Protein AF-A0A7D4BNM4-F1 (afdb_monomer)

pLDDT: mean 73.95, std 8.39, range [52.91, 86.12]

InterPro domains:
  IPR007829 TM2 domain [PF05154] (24-69)

Organism: NCBI:txid1380685

Structure (mmCIF, N/CA/C/O backbone):
data_AF-A0A7D4BNM4-F1
#
_entry.id   AF-A0A7D4BNM4-F1
#
loop_
_atom_site.group_PDB
_atom_site.id
_atom_site.type_symbol
_atom_site.label_atom_id
_atom_site.label_alt_id
_atom_site.label_comp_id
_atom_site.label_asym_id
_atom_site.label_entity_id
_atom_site.label_seq_id
_atom_site.pdbx_PDB_ins_code
_atom_site.Cartn_x
_atom_site.Cartn_y
_atom_site.Cartn_z
_atom_site.occupancy
_atom_site.B_iso_or_equiv
_atom_site.auth_seq_id
_atom_site.auth_comp_id
_atom_site.auth_asym_id
_atom_site.auth_atom_id
_atom_site.pdbx_PDB_model_num
ATOM 1 N N . MET A 1 1 ? -39.035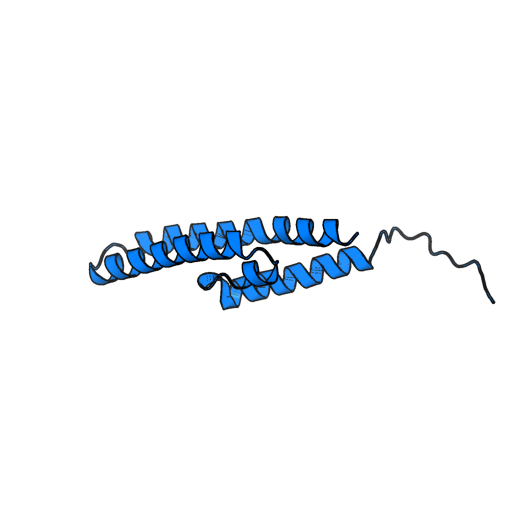 4.495 36.001 1.00 54.88 1 MET A N 1
ATOM 2 C CA . MET A 1 1 ? -38.312 3.208 35.966 1.00 54.88 1 MET A CA 1
ATOM 3 C C . MET A 1 1 ? -39.167 2.248 35.168 1.00 54.88 1 MET A C 1
ATOM 5 O O . MET A 1 1 ? -40.141 1.749 35.707 1.00 54.88 1 MET A O 1
ATOM 9 N N . ASP A 1 2 ? -38.846 2.067 33.890 1.00 52.91 2 ASP A N 1
ATOM 10 C CA . ASP A 1 2 ? -39.454 1.037 33.048 1.00 52.91 2 ASP A CA 1
ATOM 11 C C . ASP A 1 2 ? -38.335 0.099 32.581 1.00 52.91 2 ASP A C 1
ATOM 13 O O . ASP A 1 2 ? -37.377 0.517 31.932 1.00 52.91 2 ASP A O 1
ATOM 17 N N . LYS A 1 3 ? -38.427 -1.149 33.039 1.00 63.91 3 LYS A N 1
ATOM 18 C CA . LYS A 1 3 ? -37.677 -2.305 32.561 1.00 63.91 3 LYS A CA 1
ATOM 19 C C . LYS A 1 3 ? -38.681 -3.089 31.716 1.00 63.91 3 LYS A C 1
ATOM 21 O O . LYS A 1 3 ? -39.624 -3.582 32.324 1.00 63.91 3 LYS A O 1
ATOM 26 N N . SER A 1 4 ? -38.488 -3.245 30.400 1.00 60.41 4 SER A N 1
ATOM 27 C CA . SER A 1 4 ? -38.873 -4.472 29.648 1.00 60.41 4 SER A CA 1
ATOM 28 C C . SER A 1 4 ? -38.973 -4.347 28.122 1.00 60.41 4 SER A C 1
ATOM 30 O O . SER A 1 4 ? -39.178 -5.374 27.482 1.00 60.41 4 SER A O 1
ATOM 32 N N . GLN A 1 5 ? -38.784 -3.188 27.485 1.00 54.28 5 GLN A N 1
ATOM 33 C CA . GLN A 1 5 ? -38.820 -3.156 26.013 1.00 54.28 5 GLN A CA 1
ATOM 34 C C . GLN A 1 5 ? -37.459 -3.501 25.401 1.00 54.28 5 GLN A C 1
ATOM 36 O O . GLN A 1 5 ? -36.710 -2.644 24.940 1.00 54.28 5 GLN A O 1
ATOM 41 N N . SER A 1 6 ? -37.150 -4.795 25.440 1.00 64.25 6 SER A N 1
ATOM 42 C CA . SER A 1 6 ? -36.132 -5.444 24.619 1.00 64.25 6 SER A CA 1
ATOM 43 C C . SER A 1 6 ? -36.662 -5.565 23.186 1.00 64.25 6 SER A C 1
ATOM 45 O O . SER A 1 6 ? -37.660 -6.260 22.987 1.00 64.25 6 SER A O 1
ATOM 47 N N . PRO A 1 7 ? -36.037 -4.942 22.172 1.00 56.22 7 PRO A N 1
ATOM 48 C CA . PRO A 1 7 ? -36.321 -5.288 20.791 1.00 56.22 7 PRO A CA 1
ATOM 49 C C . PRO A 1 7 ? -35.627 -6.618 20.480 1.00 56.22 7 PRO A C 1
ATOM 51 O O . PRO A 1 7 ? -34.400 -6.694 20.448 1.00 56.22 7 PRO A O 1
ATOM 54 N N . GLU A 1 8 ? -36.414 -7.667 20.256 1.00 64.00 8 GLU A N 1
ATOM 55 C CA . GLU A 1 8 ? -35.993 -8.828 19.472 1.00 64.00 8 GLU A CA 1
ATOM 56 C C . GLU A 1 8 ? -35.779 -8.405 18.009 1.00 64.00 8 GLU A C 1
ATOM 58 O O . GLU A 1 8 ? -36.622 -8.625 17.142 1.00 64.00 8 GLU A O 1
ATOM 63 N N . ASP A 1 9 ? -34.651 -7.770 17.711 1.00 59.66 9 ASP A N 1
ATOM 64 C CA . ASP A 1 9 ? -34.169 -7.650 16.342 1.00 59.66 9 ASP A CA 1
ATOM 65 C C . ASP A 1 9 ? -32.759 -8.218 16.241 1.00 59.66 9 ASP A C 1
ATOM 67 O O . ASP A 1 9 ? -32.000 -8.256 17.205 1.00 59.66 9 ASP A O 1
ATOM 71 N N . GLY A 1 10 ? -32.394 -8.716 15.066 1.00 57.78 10 GLY A N 1
ATOM 72 C CA . GLY A 1 10 ? -31.087 -9.316 14.801 1.00 57.78 10 GLY A CA 1
ATOM 73 C C . GLY A 1 10 ? -29.892 -8.351 14.895 1.00 57.78 10 GLY A C 1
ATOM 74 O O . GLY A 1 10 ? -28.906 -8.566 14.194 1.00 57.78 10 GLY A O 1
ATOM 75 N N . ARG A 1 11 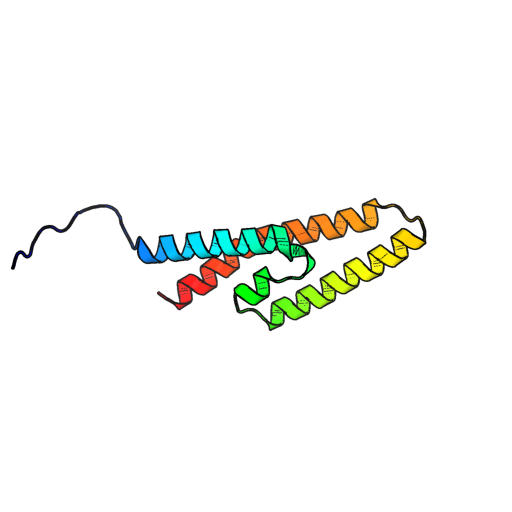? -29.939 -7.291 15.717 1.00 57.31 11 ARG A N 1
ATOM 76 C CA . ARG A 1 11 ? -28.827 -6.369 15.988 1.00 57.31 11 ARG A CA 1
ATOM 77 C C . ARG A 1 11 ? -27.836 -6.967 16.993 1.00 57.31 11 ARG A C 1
ATOM 79 O O . ARG A 1 11 ? -27.698 -6.492 18.116 1.00 57.31 11 ARG A O 1
ATOM 86 N N . PHE A 1 12 ? -27.054 -7.953 16.564 1.00 54.75 12 PHE A N 1
ATOM 87 C CA . PHE A 1 12 ? -25.713 -8.136 17.135 1.00 54.75 12 PHE A CA 1
ATOM 88 C C . PHE A 1 12 ? -24.743 -7.112 16.506 1.00 54.75 12 PHE A C 1
ATOM 90 O O . PHE A 1 12 ? -24.916 -6.702 15.363 1.00 54.75 12 PHE A O 1
ATOM 97 N N . PRO A 1 13 ? -23.697 -6.699 17.237 1.00 58.97 13 PRO A N 1
ATOM 98 C CA . PRO A 1 13 ? -23.532 -5.360 17.805 1.00 58.97 13 PRO A CA 1
ATOM 99 C C . PRO A 1 13 ? -23.376 -4.260 16.735 1.00 58.97 13 PRO A C 1
ATOM 101 O O . PRO A 1 13 ? -22.303 -4.101 16.145 1.00 58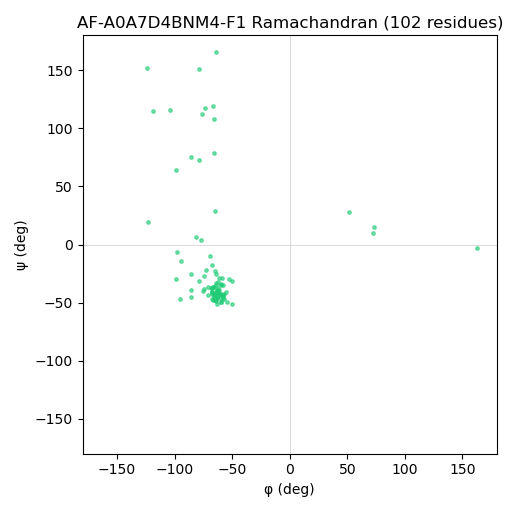.97 13 PRO A O 1
ATOM 104 N N . ALA A 1 14 ? -24.410 -3.428 16.560 1.00 65.25 14 ALA A N 1
ATOM 105 C CA . ALA A 1 14 ? -24.379 -2.269 15.658 1.00 65.25 14 ALA A CA 1
ATOM 106 C C . ALA A 1 14 ? -23.146 -1.371 15.881 1.00 65.25 14 ALA A C 1
ATOM 108 O O . ALA A 1 14 ? -22.609 -0.815 14.932 1.00 65.25 14 ALA A O 1
ATOM 109 N N . THR A 1 15 ? -22.642 -1.290 17.114 1.00 72.81 15 THR A N 1
ATOM 110 C CA . THR A 1 15 ? -21.452 -0.508 17.477 1.00 72.81 15 THR A CA 1
ATOM 111 C C . THR A 1 15 ? -20.154 -1.069 16.881 1.00 72.81 15 THR A C 1
ATOM 113 O O . THR A 1 15 ? -19.318 -0.306 16.393 1.00 72.81 15 THR A O 1
ATOM 116 N N . ALA A 1 16 ? -19.979 -2.394 16.862 1.00 70.44 16 ALA A N 1
ATOM 117 C CA . ALA A 1 16 ? -18.797 -3.033 16.282 1.00 70.44 16 ALA A CA 1
ATOM 118 C C . ALA A 1 16 ? -18.840 -3.004 14.746 1.00 70.44 16 ALA A C 1
ATOM 120 O O . ALA A 1 16 ? -17.818 -2.773 14.096 1.00 70.44 16 ALA A O 1
ATOM 121 N N . GLU A 1 17 ? -20.028 -3.192 14.163 1.00 76.94 17 GLU A N 1
ATOM 122 C CA . GLU A 1 17 ? -20.235 -3.109 12.716 1.00 76.94 17 GLU A CA 1
ATOM 123 C C . GLU A 1 17 ? -20.039 -1.672 12.195 1.00 76.94 17 GLU A C 1
ATOM 125 O O . GLU A 1 17 ? -19.359 -1.460 11.187 1.00 76.94 17 GLU A O 1
ATOM 130 N N . GLN A 1 18 ? -20.561 -0.670 12.912 1.00 80.00 18 GLN A N 1
ATOM 131 C CA . GLN A 1 18 ? -20.348 0.751 12.615 1.00 80.00 18 GLN A CA 1
ATOM 132 C C . GLN A 1 18 ? -18.857 1.106 12.654 1.00 80.00 18 GLN A C 1
ATOM 134 O O . GLN A 1 18 ? -18.328 1.626 11.669 1.00 80.00 18 GLN A O 1
ATOM 139 N N . GLY A 1 19 ? -18.149 0.719 13.722 1.00 78.50 19 GLY A N 1
ATOM 140 C CA . GLY A 1 19 ? -16.709 0.957 13.845 1.00 78.50 19 GLY A CA 1
ATOM 141 C C . GLY A 1 19 ? -15.877 0.262 12.759 1.00 78.50 19 GLY A C 1
ATOM 142 O O . GLY A 1 19 ? -14.858 0.796 12.318 1.00 78.50 19 GLY A O 1
ATOM 143 N N . TYR A 1 20 ? -16.309 -0.908 12.279 1.00 84.12 20 TYR A N 1
ATOM 144 C CA . TYR A 1 20 ? -15.688 -1.583 11.138 1.00 84.12 20 TYR A CA 1
ATOM 145 C C . TYR A 1 20 ? -15.877 -0.800 9.832 1.00 84.12 20 TYR A C 1
ATOM 147 O O . TYR A 1 20 ? -14.908 -0.575 9.100 1.00 84.12 20 TYR A O 1
ATOM 155 N N . ARG A 1 21 ? -17.105 -0.349 9.548 1.00 82.62 21 ARG A N 1
ATOM 156 C CA . ARG A 1 21 ? -17.439 0.389 8.320 1.00 82.62 21 ARG A CA 1
ATOM 157 C C . ARG A 1 21 ? -16.709 1.728 8.247 1.00 82.62 21 ARG A C 1
ATOM 159 O O . ARG A 1 21 ? -16.106 2.022 7.221 1.00 82.62 21 ARG A O 1
ATOM 166 N N . GLU A 1 22 ? -16.689 2.510 9.321 1.00 84.69 22 GLU A N 1
ATOM 167 C CA . GLU A 1 22 ? -16.000 3.812 9.359 1.00 84.69 22 GLU A CA 1
ATOM 168 C C . GLU A 1 22 ? -14.493 3.690 9.087 1.00 84.69 22 GLU A C 1
ATOM 170 O O . GLU A 1 22 ? -13.919 4.452 8.301 1.00 84.69 22 GLU A O 1
ATOM 175 N N . ARG A 1 23 ? -13.850 2.676 9.680 1.00 82.75 23 ARG A N 1
ATOM 176 C CA . ARG A 1 23 ? -12.425 2.389 9.465 1.00 82.75 23 ARG A CA 1
ATOM 177 C C . ARG A 1 23 ? -12.141 1.930 8.040 1.00 82.75 23 ARG A C 1
ATOM 179 O O . ARG A 1 23 ? -11.100 2.293 7.501 1.00 82.75 23 ARG A O 1
ATOM 186 N N . LEU A 1 24 ? -13.045 1.161 7.426 1.00 85.75 24 LEU A N 1
ATOM 187 C CA . LEU A 1 24 ? -12.939 0.784 6.014 1.00 85.75 24 LEU A CA 1
ATOM 188 C C . LEU A 1 24 ? -13.006 2.009 5.107 1.00 85.75 24 LEU A C 1
ATOM 190 O O . LEU A 1 24 ? -12.120 2.180 4.275 1.00 85.75 24 LEU A O 1
ATOM 194 N N . TRP A 1 25 ? -14.019 2.861 5.276 1.00 84.62 25 TRP A N 1
ATOM 195 C CA . TRP A 1 25 ? -14.174 4.071 4.465 1.00 84.62 25 TRP A CA 1
ATOM 196 C C . TRP A 1 25 ? -12.963 4.989 4.594 1.00 84.62 25 TRP A C 1
ATOM 198 O O . TRP A 1 25 ? -12.432 5.451 3.588 1.00 84.62 25 TRP A O 1
ATOM 208 N N . THR A 1 26 ? -12.467 5.171 5.818 1.00 85.25 26 THR A N 1
ATOM 209 C CA . THR A 1 26 ? -11.256 5.956 6.074 1.00 85.25 26 THR A CA 1
ATOM 210 C C . THR A 1 26 ? -10.032 5.313 5.419 1.00 85.25 26 THR A C 1
ATOM 212 O O . THR A 1 26 ? -9.295 5.990 4.710 1.00 85.25 26 THR A O 1
ATOM 215 N N . ALA A 1 27 ? -9.828 4.000 5.570 1.00 84.81 27 ALA A N 1
ATOM 216 C CA . ALA A 1 27 ? -8.692 3.301 4.969 1.00 84.81 27 ALA A CA 1
ATOM 217 C C . ALA A 1 27 ? -8.719 3.334 3.432 1.00 84.81 27 ALA A C 1
ATOM 219 O O . ALA A 1 27 ? -7.679 3.572 2.822 1.00 84.81 27 ALA A O 1
ATOM 220 N N . TYR A 1 28 ? -9.887 3.148 2.806 1.00 83.88 28 TYR A N 1
ATOM 221 C CA . TYR A 1 28 ? -10.047 3.266 1.354 1.00 83.88 28 TYR A CA 1
ATOM 222 C C . TYR A 1 28 ? -9.889 4.709 0.870 1.00 83.88 28 TYR A C 1
ATOM 224 O O . TYR A 1 28 ? -9.262 4.928 -0.164 1.00 83.88 28 TYR A O 1
ATOM 232 N N . GLY A 1 29 ? -10.374 5.693 1.632 1.00 85.12 29 GLY A N 1
ATOM 233 C CA . GLY A 1 29 ? -10.127 7.109 1.363 1.00 85.12 29 GLY A CA 1
ATOM 234 C C . GLY A 1 29 ? -8.632 7.432 1.388 1.00 85.12 29 GLY A C 1
ATOM 235 O O . GLY A 1 29 ? -8.093 7.972 0.425 1.00 85.12 29 GLY A O 1
ATOM 236 N N . LEU A 1 30 ? -7.919 7.012 2.436 1.00 83.12 30 LEU A N 1
ATOM 237 C CA . LEU A 1 30 ? -6.467 7.188 2.529 1.00 83.12 30 LEU A CA 1
ATOM 238 C C . LEU A 1 30 ? -5.711 6.406 1.447 1.00 83.12 30 LEU A C 1
ATOM 240 O O . LEU A 1 30 ? -4.664 6.859 0.997 1.00 83.12 30 LEU A O 1
ATOM 244 N N . TRP A 1 31 ? -6.206 5.243 1.027 1.00 82.94 31 TRP A N 1
ATOM 245 C CA . TRP A 1 31 ? -5.606 4.462 -0.054 1.00 82.94 31 TRP A CA 1
ATOM 246 C C . TRP A 1 31 ? -5.804 5.117 -1.428 1.00 82.94 31 TRP A C 1
ATOM 248 O O . TRP A 1 31 ? -4.880 5.112 -2.235 1.00 82.94 31 TRP A O 1
ATOM 258 N N . LEU A 1 32 ? -6.950 5.746 -1.693 1.00 81.00 32 LEU A N 1
ATOM 259 C CA . LEU A 1 32 ? -7.181 6.434 -2.965 1.00 81.00 32 LEU A CA 1
ATOM 260 C C . LEU A 1 32 ? -6.346 7.721 -3.077 1.00 81.00 32 LEU A C 1
ATOM 262 O O . LEU A 1 32 ? -5.743 7.975 -4.115 1.00 81.00 32 LEU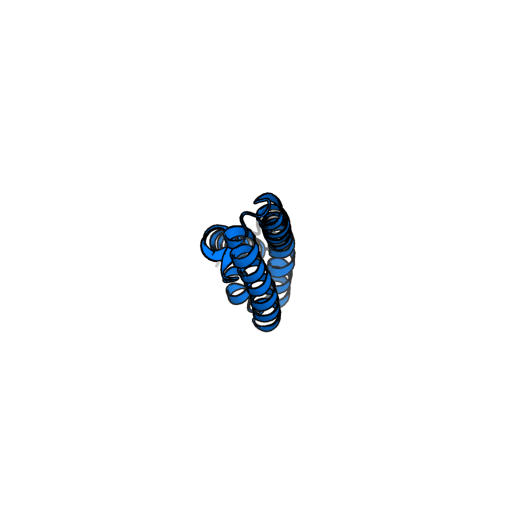 A O 1
ATOM 266 N N . PHE A 1 33 ? -6.281 8.516 -2.004 1.00 77.44 33 PHE A N 1
ATOM 267 C CA . PHE A 1 33 ? -5.585 9.810 -2.007 1.00 77.44 33 PHE A CA 1
ATOM 268 C C . PHE A 1 33 ? -4.082 9.698 -1.714 1.00 77.44 33 PHE A C 1
ATOM 270 O O . PHE A 1 33 ? -3.278 10.398 -2.322 1.00 77.44 33 PHE A O 1
ATOM 277 N N . LEU A 1 34 ? -3.692 8.819 -0.787 1.00 72.19 34 LEU A N 1
ATOM 278 C CA . LEU A 1 34 ? -2.322 8.666 -0.279 1.00 72.19 34 LEU A CA 1
ATOM 279 C C . LEU A 1 34 ? -1.784 7.231 -0.461 1.00 72.19 34 LEU A C 1
ATOM 281 O O . LEU A 1 34 ? -0.816 6.835 0.197 1.00 72.19 34 LEU A O 1
ATOM 285 N N . GLY A 1 35 ? -2.388 6.436 -1.352 1.00 66.50 35 GLY A N 1
ATOM 286 C CA . GLY A 1 35 ? -2.001 5.044 -1.621 1.00 66.50 35 GLY A CA 1
ATOM 287 C C . GLY A 1 35 ? -0.536 4.884 -1.999 1.00 66.50 35 GLY A C 1
ATOM 288 O O . GLY A 1 35 ? 0.137 4.005 -1.471 1.00 66.50 35 GLY A O 1
ATOM 289 N N . SER A 1 36 ? -0.010 5.803 -2.809 1.00 61.56 36 SER A N 1
ATOM 290 C CA . SER A 1 36 ? 1.399 5.840 -3.219 1.00 61.56 36 SER A CA 1
ATOM 291 C C . SER A 1 36 ? 2.368 6.074 -2.052 1.00 61.56 36 SER A C 1
ATOM 293 O O . SER A 1 36 ? 3.522 5.669 -2.126 1.00 61.56 36 SER A O 1
ATOM 295 N N . PHE A 1 37 ? 1.903 6.718 -0.975 1.00 65.50 37 PHE A N 1
ATOM 296 C CA . PHE A 1 37 ? 2.692 7.060 0.214 1.00 65.50 37 PHE A CA 1
ATOM 297 C C . PHE A 1 37 ? 2.521 6.059 1.371 1.00 65.50 37 PHE A C 1
ATOM 299 O O . PHE A 1 37 ? 3.204 6.172 2.387 1.00 65.50 37 PHE A O 1
ATOM 306 N N . GLY A 1 38 ? 1.612 5.082 1.262 1.00 67.50 38 GLY A N 1
ATOM 307 C CA . GLY A 1 38 ? 1.396 4.068 2.304 1.00 67.50 38 GLY A CA 1
ATOM 308 C C . GLY A 1 38 ? 0.667 4.566 3.565 1.00 67.50 38 GLY A C 1
ATOM 309 O O . GLY A 1 38 ? 0.656 3.868 4.580 1.00 67.50 38 GLY A O 1
ATOM 310 N N . ALA A 1 39 ? 0.016 5.736 3.526 1.00 69.69 39 ALA A N 1
ATOM 311 C CA . ALA A 1 39 ? -0.628 6.358 4.698 1.00 69.69 39 ALA A CA 1
ATOM 312 C C . ALA A 1 39 ? -1.724 5.501 5.343 1.00 69.69 39 ALA A C 1
ATOM 314 O O . ALA A 1 39 ? -1.875 5.472 6.564 1.00 69.69 39 ALA A O 1
ATOM 315 N N . HIS A 1 40 ? -2.456 4.747 4.525 1.00 73.50 40 HIS A N 1
ATOM 316 C CA . HIS A 1 40 ? -3.498 3.840 4.992 1.00 73.50 40 HIS A CA 1
ATOM 317 C C . HIS A 1 40 ? -2.945 2.741 5.928 1.00 73.50 40 HIS A C 1
ATOM 319 O O . HIS A 1 40 ? -3.646 2.307 6.839 1.00 73.50 40 HIS A O 1
ATOM 325 N N . ARG A 1 41 ? -1.674 2.327 5.781 1.00 73.00 41 ARG A N 1
ATOM 326 C CA . ARG A 1 41 ? -1.021 1.338 6.666 1.00 73.00 41 ARG A CA 1
ATOM 327 C C . ARG A 1 41 ? -0.550 1.940 7.990 1.00 73.00 41 ARG A C 1
ATOM 329 O O . ARG A 1 41 ? -0.592 1.250 9.011 1.00 73.00 41 ARG A O 1
ATOM 336 N N . PHE A 1 42 ? -0.159 3.216 7.989 1.00 72.94 42 PHE A N 1
ATOM 337 C CA . PHE A 1 42 ? 0.145 3.968 9.212 1.00 72.94 42 PHE A CA 1
ATOM 338 C C . PHE A 1 42 ? -1.117 4.197 10.052 1.00 72.94 42 PHE A C 1
ATOM 340 O O . PHE A 1 42 ? -1.092 3.973 11.261 1.00 72.94 42 PHE A O 1
ATOM 347 N N . TYR A 1 43 ? -2.244 4.521 9.407 1.00 73.50 43 TYR A N 1
ATOM 348 C CA . TYR A 1 43 ? -3.547 4.672 10.069 1.00 73.50 43 TYR A CA 1
ATOM 349 C C . TYR A 1 43 ? -4.011 3.388 10.777 1.00 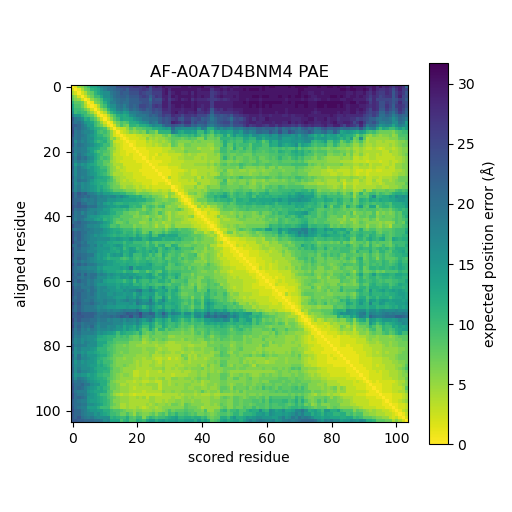73.50 43 TYR A C 1
ATOM 351 O O . TYR A 1 43 ? -4.598 3.429 11.855 1.00 73.50 43 TYR A O 1
ATOM 359 N N . LEU A 1 44 ? -3.690 2.224 10.209 1.00 71.75 44 LEU A N 1
ATOM 360 C CA . LEU A 1 44 ? -4.028 0.916 10.779 1.00 71.75 44 LEU A CA 1
ATOM 361 C C . LEU A 1 44 ? -3.052 0.453 11.883 1.00 71.75 44 LEU A C 1
ATOM 363 O O . LEU A 1 44 ? -3.141 -0.686 12.342 1.00 71.75 44 LEU A O 1
ATOM 367 N N . GLY A 1 45 ? -2.109 1.304 12.307 1.00 68.00 45 GLY A N 1
ATOM 368 C CA . GLY A 1 45 ? -1.161 1.018 13.389 1.00 68.00 45 GLY A CA 1
ATOM 369 C C . GLY A 1 45 ? -0.068 0.009 13.025 1.00 68.00 45 GLY A C 1
ATOM 370 O O . GLY A 1 45 ? 0.677 -0.438 13.896 1.00 68.00 45 GLY A O 1
ATOM 371 N N . LYS A 1 46 ? 0.064 -0.361 11.746 1.00 70.00 46 LYS A N 1
ATOM 372 C CA . LYS A 1 46 ? 1.043 -1.351 11.284 1.00 70.00 46 LYS A CA 1
ATOM 373 C C . LYS A 1 46 ? 2.296 -0.697 10.698 1.00 70.00 46 LYS A C 1
ATOM 375 O O . LYS A 1 46 ? 2.616 -0.879 9.523 1.00 70.00 46 LYS A O 1
ATOM 380 N N . TRP A 1 47 ? 3.026 0.025 11.543 1.00 63.88 47 TRP A N 1
ATOM 381 C CA . TRP A 1 47 ? 4.209 0.811 11.171 1.00 63.88 47 TRP A CA 1
ATOM 382 C C . TRP A 1 47 ? 5.314 -0.023 10.508 1.00 63.88 47 TRP A C 1
ATOM 384 O O . TRP A 1 47 ? 5.814 0.364 9.458 1.00 63.88 47 TRP A O 1
ATOM 394 N N . VAL A 1 48 ? 5.633 -1.210 11.038 1.00 69.75 48 VAL A N 1
ATOM 395 C CA . VAL A 1 48 ? 6.692 -2.085 10.488 1.00 69.75 48 VAL A CA 1
ATOM 396 C C . VAL A 1 48 ? 6.350 -2.572 9.078 1.00 69.75 48 VAL A C 1
ATOM 398 O O . VA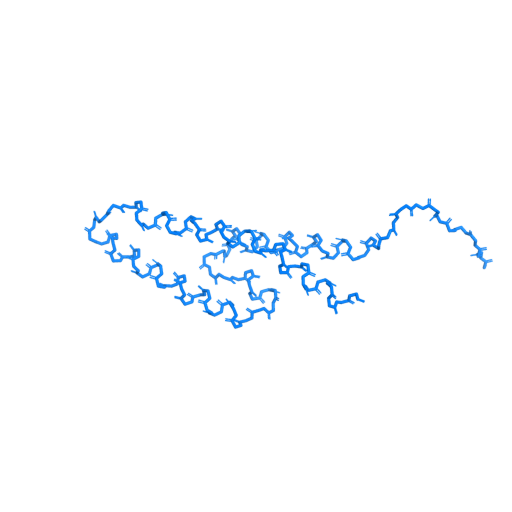L A 1 48 ? 7.148 -2.442 8.154 1.00 69.75 48 VAL A O 1
ATOM 401 N N . THR A 1 49 ? 5.132 -3.079 8.871 1.00 69.19 49 THR A N 1
ATOM 402 C CA . THR A 1 49 ? 4.699 -3.511 7.532 1.00 69.19 49 THR A CA 1
ATOM 403 C C . THR A 1 49 ? 4.430 -2.335 6.596 1.00 69.19 49 THR A C 1
ATOM 405 O O . THR A 1 49 ? 4.434 -2.525 5.384 1.00 69.19 49 THR A O 1
ATOM 408 N N . GLY A 1 50 ? 4.173 -1.140 7.139 1.00 69.12 50 GLY A N 1
ATOM 409 C CA . GLY A 1 50 ? 4.113 0.115 6.394 1.00 69.12 50 GLY A CA 1
ATOM 410 C C . GLY A 1 50 ? 5.485 0.501 5.850 1.00 69.12 50 GLY A C 1
ATOM 411 O O . GLY A 1 50 ? 5.601 0.746 4.657 1.00 69.12 50 GLY A O 1
ATOM 412 N N . PHE A 1 51 ? 6.532 0.437 6.677 1.00 70.31 51 PHE A N 1
ATOM 413 C CA . PHE A 1 51 ? 7.916 0.703 6.271 1.00 70.31 51 PHE A CA 1
ATOM 414 C C . PHE A 1 51 ? 8.436 -0.285 5.230 1.00 70.31 51 PHE A C 1
ATOM 416 O O . PHE A 1 51 ? 9.017 0.136 4.234 1.00 70.31 51 PHE A O 1
ATOM 423 N N . ILE A 1 52 ? 8.187 -1.585 5.418 1.00 74.94 52 ILE A N 1
ATOM 424 C CA . ILE A 1 52 ? 8.550 -2.600 4.418 1.00 74.94 52 ILE A CA 1
ATOM 425 C C . ILE A 1 52 ? 7.874 -2.266 3.084 1.00 74.94 52 ILE A C 1
ATOM 427 O O . ILE A 1 52 ? 8.529 -2.241 2.047 1.00 74.94 52 ILE A O 1
ATOM 431 N N . MET A 1 53 ? 6.580 -1.936 3.102 1.00 69.81 53 MET A N 1
ATOM 432 C CA . MET A 1 53 ? 5.880 -1.578 1.870 1.00 69.81 53 MET A CA 1
ATOM 433 C C . MET A 1 53 ? 6.356 -0.259 1.263 1.00 69.81 53 MET A C 1
ATOM 435 O O . MET A 1 53 ? 6.473 -0.180 0.047 1.00 69.81 53 MET A O 1
ATOM 439 N N . ALA A 1 54 ? 6.671 0.748 2.075 1.00 71.12 54 ALA A N 1
ATOM 440 C CA . ALA A 1 54 ? 7.234 2.005 1.600 1.00 71.12 54 ALA A CA 1
ATOM 441 C C . ALA A 1 54 ? 8.590 1.778 0.917 1.00 71.12 54 ALA A C 1
ATOM 443 O O . ALA A 1 54 ? 8.845 2.354 -0.134 1.00 71.12 54 ALA A O 1
ATOM 444 N N . PHE A 1 55 ? 9.424 0.881 1.449 1.00 74.69 55 PHE A N 1
ATOM 445 C CA . PHE A 1 55 ? 10.717 0.531 0.860 1.00 74.69 55 PHE A CA 1
ATOM 446 C C . PHE A 1 55 ? 10.576 -0.172 -0.500 1.00 74.69 55 PHE A C 1
ATOM 448 O O . PHE A 1 55 ? 11.242 0.194 -1.473 1.00 74.69 55 PHE A O 1
ATOM 455 N N . PHE A 1 56 ? 9.665 -1.145 -0.599 1.00 76.00 56 PHE A N 1
ATOM 456 C CA . PHE A 1 56 ? 9.355 -1.808 -1.870 1.00 76.00 56 PHE A CA 1
ATOM 457 C C . PHE A 1 56 ? 8.703 -0.847 -2.872 1.00 76.00 56 PHE A C 1
ATOM 459 O O . PHE A 1 56 ? 9.116 -0.808 -4.027 1.00 76.00 56 PHE A O 1
ATOM 466 N N . GLY A 1 57 ? 7.761 -0.014 -2.427 1.00 72.69 57 GLY A N 1
ATOM 467 C CA . GLY A 1 57 ? 7.120 1.004 -3.258 1.00 72.69 57 GLY A CA 1
ATOM 468 C C . GLY A 1 57 ? 8.113 2.044 -3.780 1.00 72.69 57 GLY A C 1
ATOM 469 O O . GLY A 1 57 ? 8.088 2.375 -4.963 1.00 72.69 57 GLY A O 1
ATOM 470 N N . MET A 1 58 ? 9.044 2.508 -2.943 1.00 72.62 58 MET A N 1
ATOM 471 C CA . MET A 1 58 ? 10.099 3.442 -3.345 1.00 72.62 58 MET A CA 1
ATOM 472 C C . MET A 1 58 ? 11.072 2.803 -4.339 1.00 72.62 58 MET A C 1
ATOM 474 O O . MET A 1 58 ? 11.487 3.458 -5.291 1.00 72.62 58 MET A O 1
ATOM 478 N N . SER A 1 59 ? 11.368 1.511 -4.179 1.00 78.44 59 SER A N 1
ATOM 479 C CA . SER A 1 59 ? 12.145 0.743 -5.157 1.00 78.44 59 SER A CA 1
ATOM 480 C C . SER A 1 59 ? 11.409 0.637 -6.500 1.00 78.44 59 SER A C 1
ATOM 482 O O . SER A 1 59 ? 12.019 0.844 -7.547 1.00 78.44 59 SER A O 1
ATOM 484 N N . THR A 1 60 ? 10.090 0.404 -6.494 1.00 74.94 60 THR A N 1
ATOM 485 C CA . THR A 1 60 ? 9.257 0.413 -7.711 1.00 74.94 60 THR A CA 1
ATOM 486 C C . THR A 1 60 ? 9.253 1.784 -8.390 1.00 74.94 60 THR A C 1
ATOM 488 O O . THR A 1 60 ? 9.449 1.852 -9.600 1.00 74.94 60 THR A O 1
ATOM 491 N N . TRP A 1 61 ? 9.104 2.879 -7.637 1.00 75.62 61 TRP A N 1
ATOM 492 C CA . TRP A 1 61 ? 9.178 4.246 -8.173 1.00 75.62 61 TRP A CA 1
ATOM 493 C C . TRP A 1 61 ? 10.581 4.619 -8.681 1.00 75.62 61 TRP A C 1
ATOM 495 O O . TRP A 1 61 ? 10.705 5.292 -9.703 1.00 75.62 61 TRP A O 1
ATOM 505 N N . GLY A 1 62 ? 11.642 4.154 -8.018 1.00 79.50 62 GLY A N 1
ATOM 506 C CA . GLY A 1 62 ? 13.025 4.359 -8.452 1.00 79.50 62 GLY A CA 1
ATOM 507 C C . GLY A 1 62 ? 13.324 3.658 -9.778 1.00 79.50 62 GLY A C 1
ATOM 508 O O . GLY A 1 62 ? 13.829 4.282 -10.711 1.00 79.50 62 GLY A O 1
ATOM 509 N N . VAL A 1 63 ? 12.931 2.386 -9.904 1.00 78.38 63 VAL A N 1
ATOM 510 C CA . VAL A 1 63 ? 13.037 1.630 -11.165 1.00 78.38 63 VAL A CA 1
ATOM 511 C C . VAL A 1 63 ? 12.176 2.275 -12.251 1.00 78.38 63 VAL A C 1
ATOM 513 O O . VAL A 1 63 ? 12.632 2.435 -13.381 1.00 78.38 63 VAL A O 1
ATOM 516 N N . ALA A 1 64 ? 10.966 2.715 -11.908 1.00 75.94 64 ALA A N 1
ATOM 517 C CA . ALA A 1 64 ? 10.087 3.426 -12.824 1.00 75.94 64 ALA A CA 1
ATOM 518 C C . ALA A 1 64 ? 10.707 4.707 -13.390 1.00 75.94 64 ALA A C 1
ATOM 520 O O . ALA A 1 64 ? 10.620 4.951 -14.596 1.00 75.94 64 ALA A O 1
ATOM 521 N N . GLY A 1 65 ? 11.368 5.500 -12.542 1.00 77.56 65 GLY A N 1
ATOM 522 C CA . GLY A 1 65 ? 12.096 6.695 -12.958 1.00 77.56 65 GLY A CA 1
ATOM 523 C C . GLY A 1 65 ? 13.206 6.370 -13.959 1.00 77.56 65 GLY A C 1
ATOM 524 O O . GLY A 1 65 ? 13.280 6.991 -15.017 1.00 77.56 65 GLY A O 1
ATOM 525 N N . ILE A 1 66 ? 14.008 5.338 -13.679 1.00 80.12 66 ILE A N 1
ATOM 526 C CA . ILE A 1 66 ? 15.097 4.897 -14.565 1.00 80.12 66 ILE A CA 1
ATOM 527 C C . ILE A 1 66 ? 14.553 4.412 -15.919 1.00 80.12 66 ILE A C 1
ATOM 529 O O . ILE A 1 66 ? 15.050 4.824 -16.967 1.00 80.12 66 ILE A O 1
ATOM 533 N N . VAL A 1 67 ? 13.504 3.582 -15.920 1.00 76.12 67 VAL A N 1
ATOM 534 C CA . VAL A 1 67 ? 12.871 3.061 -17.147 1.00 76.12 67 VAL A CA 1
ATOM 535 C C . VAL A 1 67 ? 12.270 4.188 -17.989 1.00 76.12 67 VAL A C 1
ATOM 537 O O . VAL A 1 67 ? 12.406 4.179 -19.213 1.00 76.12 67 VAL A O 1
ATOM 540 N N . THR A 1 68 ? 11.653 5.182 -17.347 1.00 69.25 68 THR A N 1
ATOM 541 C CA . THR A 1 68 ? 11.069 6.344 -18.033 1.00 69.25 68 THR A CA 1
ATOM 542 C C . THR A 1 68 ? 12.151 7.187 -18.711 1.00 69.25 68 THR A C 1
ATOM 544 O O . THR A 1 68 ? 12.001 7.558 -19.874 1.00 69.25 68 THR A O 1
ATOM 547 N N . LEU A 1 69 ? 13.275 7.436 -18.028 1.00 78.94 69 LEU A N 1
ATOM 548 C CA . LEU A 1 69 ? 14.420 8.156 -18.600 1.00 78.94 69 LEU A CA 1
ATOM 549 C C . LEU A 1 69 ? 15.062 7.395 -19.768 1.00 78.94 69 LEU A C 1
ATOM 551 O O . LEU A 1 69 ? 15.481 8.005 -20.749 1.00 78.94 69 LEU A O 1
ATOM 555 N N . ALA A 1 70 ? 15.076 6.064 -19.702 1.00 80.69 70 ALA A N 1
ATOM 556 C CA . ALA A 1 70 ? 15.574 5.200 -20.767 1.00 80.69 70 ALA A CA 1
ATOM 557 C C . ALA A 1 70 ? 14.603 5.046 -21.960 1.00 80.69 70 ALA A C 1
ATOM 559 O O . ALA A 1 70 ? 14.891 4.268 -22.869 1.00 80.69 70 ALA A O 1
ATOM 560 N N . LYS A 1 71 ? 13.451 5.748 -21.972 1.00 78.19 71 LYS A N 1
ATOM 561 C CA . LYS A 1 71 ? 12.341 5.551 -22.933 1.00 78.19 71 LYS A CA 1
ATOM 562 C C . LYS A 1 71 ? 11.887 4.087 -23.033 1.00 78.19 71 LYS A C 1
ATOM 564 O O . LYS A 1 71 ? 11.401 3.646 -24.075 1.00 78.19 71 LYS A O 1
ATOM 569 N N . GLY A 1 72 ? 12.064 3.326 -21.955 1.00 73.06 72 GLY A N 1
ATOM 570 C CA . GLY A 1 72 ? 11.610 1.948 -21.880 1.00 73.06 72 GLY A CA 1
ATOM 571 C C . GLY A 1 72 ? 10.083 1.865 -21.959 1.00 73.06 72 GLY A C 1
ATOM 572 O O . GLY A 1 72 ? 9.386 2.875 -21.812 1.00 73.06 72 GLY A O 1
ATOM 573 N N . PRO A 1 73 ? 9.521 0.672 -22.196 1.00 77.88 73 PRO A N 1
ATOM 574 C CA . PRO A 1 73 ? 8.090 0.550 -22.405 1.00 77.88 73 PRO A CA 1
ATOM 575 C C . PRO A 1 73 ? 7.363 0.895 -21.102 1.00 77.88 73 PRO A C 1
ATOM 577 O O . PRO A 1 73 ? 7.534 0.233 -20.081 1.00 77.88 73 PRO A O 1
ATOM 580 N N . PHE A 1 74 ? 6.532 1.935 -21.150 1.00 70.75 74 PHE A N 1
ATOM 581 C CA . PHE A 1 74 ? 5.797 2.490 -20.007 1.00 70.75 74 PHE A CA 1
ATOM 582 C C . PHE A 1 74 ? 4.988 1.434 -19.224 1.00 70.75 74 PHE A C 1
ATOM 584 O O . PHE A 1 74 ? 4.842 1.512 -18.004 1.00 70.75 74 PHE A O 1
ATOM 591 N N . TRP A 1 75 ? 4.535 0.381 -19.909 1.00 75.06 75 TRP A N 1
ATOM 592 C CA . TRP A 1 75 ? 3.834 -0.759 -19.317 1.00 75.06 75 TRP A CA 1
ATOM 593 C C . TRP A 1 75 ? 4.633 -1.509 -18.244 1.00 75.06 75 TRP A C 1
ATOM 595 O O . TRP A 1 75 ? 4.026 -2.023 -17.307 1.00 75.06 75 TRP A O 1
ATOM 605 N N . TRP A 1 76 ? 5.969 -1.520 -18.311 1.00 73.19 76 TRP A N 1
ATOM 606 C CA . TRP A 1 76 ? 6.819 -2.145 -17.286 1.00 73.19 76 TRP A CA 1
ATOM 607 C C . TRP A 1 76 ? 6.776 -1.423 -15.942 1.00 73.19 76 TRP A C 1
ATOM 609 O O . TRP A 1 76 ? 7.148 -2.000 -14.928 1.00 73.19 76 TRP A O 1
ATOM 619 N N . VAL A 1 77 ? 6.304 -0.179 -15.923 1.00 74.25 77 VAL A N 1
ATOM 620 C CA . VAL A 1 77 ? 6.104 0.614 -14.709 1.00 74.25 77 VAL A CA 1
ATOM 621 C C . VAL A 1 77 ? 4.667 0.501 -14.226 1.00 74.25 77 VAL A C 1
ATOM 623 O O . VAL A 1 77 ? 4.411 0.258 -13.046 1.00 74.25 77 VAL A O 1
ATOM 626 N N . VAL A 1 78 ? 3.722 0.646 -15.154 1.00 77.50 78 VAL A N 1
ATOM 627 C CA . VAL A 1 78 ? 2.295 0.642 -14.833 1.00 77.50 78 VAL A CA 1
ATOM 628 C C . VAL A 1 78 ? 1.833 -0.725 -14.355 1.00 77.50 78 VAL A C 1
ATOM 630 O O . VAL A 1 78 ? 1.067 -0.783 -13.402 1.00 77.50 78 VAL A O 1
ATOM 633 N N . ALA A 1 79 ? 2.287 -1.824 -14.962 1.00 83.25 79 ALA A N 1
ATOM 634 C CA . ALA A 1 79 ? 1.813 -3.153 -14.585 1.00 83.25 79 ALA A CA 1
ATOM 635 C C . ALA A 1 79 ? 2.201 -3.539 -13.140 1.00 83.25 79 ALA A C 1
ATOM 637 O O . ALA A 1 79 ? 1.304 -3.923 -12.387 1.00 83.25 79 ALA A O 1
ATOM 638 N N . PRO A 1 80 ? 3.463 -3.378 -12.685 1.00 80.88 80 PRO A N 1
ATOM 639 C CA . PRO A 1 80 ? 3.815 -3.607 -11.284 1.00 80.88 80 PRO A CA 1
ATOM 640 C C . PRO A 1 80 ? 3.109 -2.644 -10.331 1.00 80.88 80 PRO A C 1
ATOM 642 O O . PRO A 1 80 ? 2.648 -3.071 -9.276 1.00 80.88 80 PRO A O 1
ATOM 645 N N . PHE A 1 81 ? 2.978 -1.366 -10.705 1.00 79.25 81 PHE A N 1
ATOM 646 C CA . PHE A 1 81 ? 2.274 -0.381 -9.887 1.00 79.25 81 PHE A CA 1
ATOM 647 C C . PHE A 1 81 ? 0.786 -0.722 -9.734 1.00 79.25 81 PHE A C 1
ATOM 649 O O . PHE A 1 81 ? 0.269 -0.722 -8.623 1.00 79.25 81 PHE A O 1
ATOM 656 N N . ALA A 1 82 ? 0.102 -1.074 -10.823 1.00 82.50 82 ALA A N 1
ATOM 657 C CA . ALA A 1 82 ? -1.303 -1.467 -10.807 1.00 82.50 82 ALA A CA 1
ATOM 658 C C . ALA A 1 82 ? -1.513 -2.765 -10.019 1.00 82.50 82 ALA A C 1
ATOM 660 O O . ALA A 1 82 ? -2.422 -2.838 -9.193 1.00 82.50 82 ALA A O 1
ATOM 661 N N . LEU A 1 83 ? -0.642 -3.763 -10.212 1.00 84.31 83 LEU A N 1
ATOM 662 C CA . LEU A 1 83 ? -0.661 -4.999 -9.431 1.00 84.31 83 LEU A CA 1
ATOM 663 C C . LEU A 1 83 ? -0.524 -4.697 -7.935 1.00 84.31 83 LEU A C 1
ATOM 665 O O . LEU A 1 83 ? -1.297 -5.200 -7.124 1.00 84.31 83 LEU A O 1
ATOM 669 N N . TRP A 1 84 ? 0.426 -3.840 -7.575 1.00 77.75 84 TRP A N 1
ATOM 670 C CA . TRP A 1 84 ? 0.661 -3.422 -6.199 1.00 77.75 84 TRP A CA 1
ATOM 671 C C . TRP A 1 84 ? -0.528 -2.670 -5.597 1.00 77.75 84 TRP A C 1
ATOM 673 O O . TRP A 1 84 ? -0.955 -2.966 -4.481 1.00 77.75 84 TRP A O 1
ATOM 683 N N . TRP A 1 85 ? -1.102 -1.739 -6.357 1.00 80.62 85 TRP A N 1
ATOM 684 C CA . TRP A 1 85 ? -2.258 -0.951 -5.948 1.00 80.62 85 TRP A CA 1
ATOM 685 C C . TRP A 1 85 ? -3.472 -1.854 -5.676 1.00 80.62 85 TRP A C 1
ATOM 687 O O . TRP A 1 85 ? -4.121 -1.717 -4.638 1.00 80.62 85 TRP A O 1
ATOM 697 N N . ILE A 1 86 ? -3.712 -2.853 -6.536 1.00 84.25 86 ILE A N 1
ATOM 698 C CA . ILE A 1 86 ? -4.768 -3.865 -6.360 1.00 84.25 86 ILE A CA 1
ATOM 699 C C . ILE A 1 86 ? -4.499 -4.749 -5.140 1.00 84.25 86 ILE A C 1
ATOM 701 O O . ILE A 1 86 ? -5.410 -4.994 -4.349 1.00 84.25 86 ILE A O 1
ATOM 705 N N . ILE A 1 87 ? -3.262 -5.224 -4.970 1.00 83.06 87 ILE A N 1
ATOM 706 C CA . ILE A 1 87 ? -2.874 -6.031 -3.810 1.00 83.06 87 ILE A CA 1
ATOM 707 C C . ILE A 1 87 ? -3.226 -5.277 -2.524 1.00 83.06 87 ILE A C 1
ATOM 709 O O . ILE A 1 87 ? -3.916 -5.833 -1.670 1.00 83.06 87 ILE A O 1
ATOM 713 N N . ASP A 1 88 ? -2.848 -4.004 -2.401 1.00 76.88 88 ASP A N 1
ATOM 714 C CA . ASP A 1 88 ? -3.172 -3.210 -1.212 1.00 76.88 88 ASP A CA 1
ATOM 715 C C . ASP A 1 88 ? -4.683 -3.109 -0.958 1.00 76.88 88 ASP A C 1
ATOM 717 O O . ASP A 1 88 ? -5.130 -3.337 0.172 1.00 76.88 88 ASP A O 1
ATOM 721 N N . ALA A 1 89 ? -5.487 -2.885 -2.002 1.00 84.12 89 ALA A N 1
ATOM 722 C CA . ALA A 1 89 ? -6.945 -2.839 -1.885 1.00 84.12 89 ALA A CA 1
ATOM 723 C C . ALA A 1 89 ? -7.547 -4.136 -1.309 1.00 84.12 89 ALA A C 1
ATOM 725 O O . ALA A 1 89 ? -8.517 -4.084 -0.545 1.00 84.12 89 ALA A O 1
ATOM 726 N N . LEU A 1 90 ? -6.964 -5.297 -1.634 1.00 86.12 90 LEU A N 1
ATOM 727 C CA . LEU A 1 90 ? -7.395 -6.610 -1.132 1.00 86.12 90 LEU A CA 1
ATOM 728 C C . LEU A 1 90 ? -6.996 -6.858 0.328 1.00 86.12 90 LEU A C 1
ATOM 730 O O . LEU A 1 90 ? -7.649 -7.635 1.037 1.00 86.12 90 LEU A O 1
ATOM 734 N N . PHE A 1 91 ? -5.923 -6.225 0.795 1.00 81.56 91 PHE A N 1
ATOM 735 C CA . PHE A 1 91 ? -5.437 -6.396 2.158 1.00 81.56 91 PHE A CA 1
ATOM 736 C C . PHE A 1 91 ? -6.118 -5.461 3.174 1.00 81.56 91 PHE A C 1
ATOM 738 O O . PHE A 1 91 ? -6.243 -5.851 4.341 1.00 81.56 91 PHE A 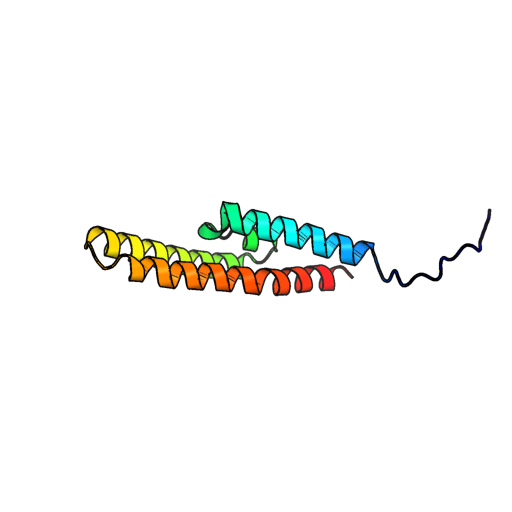O 1
ATOM 745 N N . ILE A 1 92 ? -6.645 -4.303 2.751 1.00 81.81 92 ILE A N 1
ATOM 746 C CA . ILE A 1 92 ? -7.368 -3.350 3.621 1.00 81.81 92 ILE A CA 1
ATOM 747 C C . ILE A 1 92 ? -8.464 -4.035 4.468 1.00 81.81 92 ILE A C 1
ATOM 749 O O . ILE A 1 92 ? -8.412 -3.919 5.698 1.00 81.81 92 ILE A O 1
ATOM 753 N N . PRO A 1 93 ? -9.396 -4.833 3.900 1.00 80.31 93 PRO A N 1
ATOM 754 C CA . PRO A 1 93 ? -10.450 -5.471 4.688 1.00 80.31 93 PRO A CA 1
ATOM 755 C C . PRO A 1 93 ? -9.910 -6.439 5.739 1.00 80.31 93 PRO A C 1
ATOM 757 O O . PRO A 1 93 ? -10.434 -6.522 6.849 1.00 80.31 93 PRO A O 1
ATOM 760 N N . ARG A 1 94 ? -8.840 -7.175 5.406 1.00 82.06 94 ARG A N 1
ATOM 761 C CA . ARG A 1 94 ? -8.207 -8.122 6.334 1.00 82.06 94 ARG A CA 1
ATOM 762 C C . ARG A 1 94 ? -7.627 -7.406 7.547 1.00 82.06 94 ARG A C 1
ATOM 764 O O . ARG A 1 94 ? -7.744 -7.910 8.662 1.00 82.06 94 ARG A O 1
ATOM 771 N N . TRP A 1 95 ? -7.010 -6.245 7.352 1.00 76.94 95 TRP A N 1
ATOM 772 C CA . TRP A 1 95 ? -6.407 -5.505 8.455 1.00 76.94 95 TRP A CA 1
ATOM 773 C C . TRP A 1 95 ? -7.435 -4.795 9.322 1.00 76.94 95 TRP A C 1
ATOM 775 O O . TRP A 1 95 ? -7.303 -4.851 10.540 1.00 76.94 95 TRP A O 1
ATOM 785 N N . VAL A 1 96 ? -8.477 -4.201 8.734 1.00 81.19 96 VAL A N 1
ATOM 786 C CA . VAL A 1 96 ? -9.536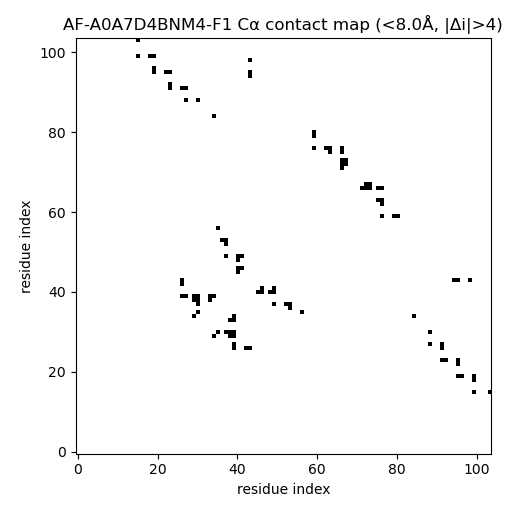 -3.557 9.524 1.00 81.19 96 VAL A CA 1
ATOM 787 C C . VAL A 1 96 ? -10.221 -4.577 10.438 1.00 81.19 96 VAL A C 1
ATOM 789 O O . VAL A 1 96 ? -10.388 -4.306 11.627 1.00 81.19 96 VAL A O 1
ATOM 792 N N . ARG A 1 97 ? -10.506 -5.792 9.938 1.00 79.31 97 A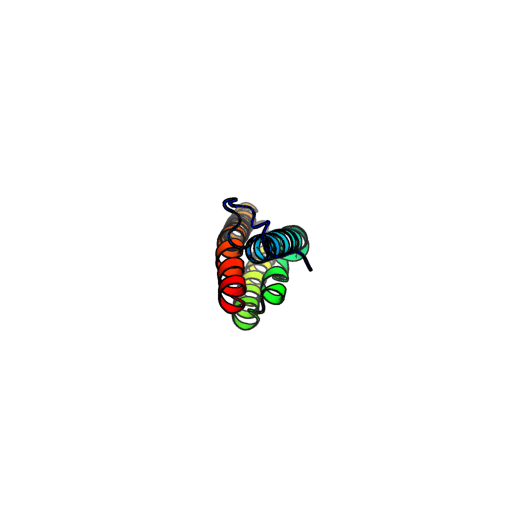RG A N 1
ATOM 793 C CA . ARG A 1 97 ? -11.050 -6.884 10.769 1.00 79.31 97 ARG A CA 1
ATOM 794 C C . ARG A 1 97 ? -10.149 -7.222 11.955 1.00 79.31 97 ARG A C 1
ATOM 796 O O . ARG A 1 97 ? -10.647 -7.365 13.063 1.00 79.31 97 ARG A O 1
ATOM 803 N N . SER A 1 98 ? -8.833 -7.285 11.737 1.00 78.56 98 SER A N 1
ATOM 804 C CA . SER A 1 98 ? -7.851 -7.576 12.792 1.00 78.56 98 SER A CA 1
ATOM 805 C C . SER A 1 98 ? -7.773 -6.504 13.881 1.00 78.56 98 SER A C 1
ATOM 807 O O . SER A 1 98 ? -7.266 -6.803 14.961 1.00 78.56 98 SER A O 1
ATOM 809 N N . ILE A 1 99 ? -8.175 -5.262 13.602 1.00 76.00 99 ILE A N 1
ATOM 810 C CA . ILE A 1 99 ? -8.193 -4.201 14.614 1.00 76.00 99 ILE A CA 1
ATOM 811 C C . ILE A 1 99 ? -9.505 -4.245 15.389 1.00 76.00 99 ILE A C 1
ATOM 813 O O . ILE A 1 99 ? -9.486 -4.180 16.612 1.00 76.00 99 ILE A O 1
ATOM 817 N N . VAL A 1 100 ? -10.635 -4.394 14.694 1.00 72.50 100 VAL A N 1
ATOM 818 C CA . VAL A 1 100 ? -11.956 -4.473 15.333 1.00 72.50 100 VAL A CA 1
ATOM 819 C C . VAL A 1 100 ? -12.048 -5.689 16.259 1.00 72.50 100 VAL A C 1
ATOM 821 O O . VAL A 1 100 ? -12.525 -5.556 17.379 1.00 72.50 100 VAL A O 1
ATOM 824 N N . SER A 1 101 ? -11.488 -6.835 15.860 1.00 72.75 101 SER A N 1
ATOM 825 C CA . SER A 1 101 ? -11.457 -8.053 16.684 1.00 72.75 101 SER A CA 1
ATOM 826 C C . SER A 1 101 ? -10.558 -7.975 17.922 1.00 72.75 101 SER A C 1
ATOM 828 O O . SER A 1 101 ? -10.526 -8.925 18.689 1.00 72.75 101 SER A O 1
ATOM 830 N N . LYS A 1 102 ? -9.731 -6.932 18.063 1.00 68.00 102 LYS A N 1
ATOM 831 C CA . LYS A 1 102 ? -8.904 -6.709 19.263 1.00 68.00 102 LYS A CA 1
ATOM 832 C C . LYS A 1 102 ? -9.580 -5.788 20.278 1.00 68.00 102 LYS A C 1
ATOM 834 O O . LYS A 1 102 ? -9.068 -5.639 21.379 1.00 68.00 102 LYS A O 1
ATOM 839 N N . ILE A 1 103 ? -10.632 -5.089 19.856 1.00 64.38 103 ILE A N 1
ATOM 840 C CA . ILE A 1 103 ? -11.339 -4.080 20.652 1.00 64.38 103 ILE A CA 1
ATOM 841 C C . ILE A 1 103 ? -12.602 -4.681 21.287 1.00 64.38 103 ILE A C 1
ATOM 843 O O . ILE A 1 103 ? -13.004 -4.227 22.354 1.00 64.38 103 ILE A O 1
ATOM 847 N N . VAL A 1 104 ? -13.205 -5.674 20.624 1.00 56.34 104 VAL A N 1
ATOM 848 C CA . VAL A 1 104 ? -14.270 -6.544 21.153 1.00 56.34 104 VAL A CA 1
ATOM 849 C C . VAL A 1 104 ? -13.640 -7.703 21.909 1.00 56.34 104 VAL A C 1
ATOM 851 O O . VAL A 1 104 ? -14.160 -8.030 22.994 1.00 56.34 104 VAL A O 1
#

Mean predicted aligned error: 10.56 Å

Sequence (104 aa):
MDKSQSPEDGRFPATAEQGYRERLWTAYGLWLFLGSFGAHRFYLGKWVTGFIMAFFGMSTWGVAGIVTLAKGPFWWVVAPFALWWIIDALFIPRWVRSIVSKIV

Radius of gyration: 20.0 Å; Cα contacts (8 Å, |Δi|>4): 56; chains: 1; bounding box: 55×19×59 Å

Secondary structure (DSSP, 8-state):
--------S--S-HHHHHHHHHHHHHHHHHHHHHGGGTHHHHHTT-HHHHHHHHHHHHHHHHHHHHHHHTT--THHHHHHHHHHHHHHHHHHHHHHHHHHTTT-

Foldseek 3Di:
DDPDPDDPDPCDDPVLVVQLVVLLVVLVVCCVVVVLVLVSCVVLVNVVVSVVVNVVSVVLVVVLVVCVVVVHDNCVSVVVVVVSSVVSNVCSSVSSVVVSVVVD

Solvent-accessible surface area (backbone atoms only — not comparable to full-atom values): 6083 Å² total; per-residue (Å²): 141,87,88,80,92,72,79,95,59,94,70,74,58,62,68,62,54,48,55,46,51,55,49,45,54,50,38,52,49,32,36,73,79,32,42,94,72,36,49,34,36,50,77,69,69,39,52,70,66,26,50,55,47,44,53,53,49,50,50,52,53,52,52,34,53,53,38,56,75,67,70,43,70,66,62,74,41,49,50,60,50,52,53,50,54,51,51,51,64,66,45,51,64,59,51,50,51,62,52,52,69,72,75,109